Protein AF-A0A529NT61-F1 (afdb_monomer)

Secondary structure (DSSP, 8-state):
-HHHHHHHHHHHHHGGGTTTTTT-HHHHHHHHHHHHHTT-HHHHHHHHHHHHHT-SSHHHHHHHHHHHHHHHHHHHHHHHHH--

Nearest PDB structures (foldseek):
  2xcc-assembly1_B  TM=7.628E-01  e=3.391E-01  Pseudomonas aeruginosa
  2vgx-assembly1_B  TM=7.527E-01  e=2.378E+00  Yersinia enterocolitica
  4am9-assembly1_A  TM=7.478E-01  e=2.971E+00  Yersinia enterocolitica
  3ieg-assembly2_B  TM=6.646E-01  e=1.904E+00  Mus musculus
  6qdl-assembly1_A  TM=6.305E-01  e=3.712E+00  Caenorhabditis elegans

Mean predicted aligned error: 6.76 Å

Radius of gyration: 12.6 Å; Cα contacts (8 Å, |Δi|>4): 80; chains: 1; bounding box: 30×23×37 Å

Structure (mmCIF, N/CA/C/O backbone):
data_AF-A0A529NT61-F1
#
_entry.id   AF-A0A529NT61-F1
#
loop_
_atom_site.group_PDB
_atom_site.id
_atom_site.type_symbol
_atom_site.label_atom_id
_atom_site.label_alt_id
_atom_site.label_comp_id
_atom_site.label_asym_id
_atom_site.label_entity_id
_atom_site.label_seq_id
_atom_site.pdbx_PDB_ins_code
_atom_site.Cartn_x
_atom_site.Cartn_y
_atom_site.Cartn_z
_atom_site.occupancy
_atom_site.B_iso_or_equiv
_atom_site.auth_seq_id
_atom_site.auth_comp_id
_atom_site.auth_asym_id
_atom_site.auth_atom_id
_atom_site.pdbx_PDB_model_num
ATOM 1 N N . VAL A 1 1 ? -8.722 13.042 4.363 1.00 51.28 1 VAL A N 1
ATOM 2 C CA . VAL A 1 1 ? -9.812 12.075 4.642 1.00 51.28 1 VAL A CA 1
ATOM 3 C C . VAL A 1 1 ? -9.376 10.917 5.544 1.00 51.28 1 VAL A C 1
ATOM 5 O O . VAL A 1 1 ? -10.034 10.733 6.554 1.00 51.28 1 VAL A O 1
ATOM 8 N N . SER A 1 2 ? -8.231 10.249 5.320 1.00 46.47 2 SER A N 1
ATOM 9 C CA . SER A 1 2 ? -7.659 9.261 6.279 1.00 46.47 2 SER A CA 1
ATOM 10 C C . SER A 1 2 ? -7.479 9.806 7.713 1.00 46.47 2 SER A C 1
ATOM 12 O O . SER A 1 2 ? -7.821 9.129 8.674 1.00 46.47 2 SER A O 1
ATOM 14 N N . LYS A 1 3 ? -7.053 11.070 7.874 1.00 49.69 3 LYS A N 1
ATOM 15 C CA . LYS A 1 3 ? -6.926 11.728 9.194 1.00 49.69 3 LYS A CA 1
ATOM 16 C C . LYS A 1 3 ? -8.253 12.196 9.824 1.00 49.69 3 LYS A C 1
ATOM 18 O O . LYS A 1 3 ? -8.237 12.663 10.950 1.00 49.69 3 LYS A O 1
ATOM 23 N N . VAL A 1 4 ? -9.372 12.132 9.091 1.00 56.75 4 VAL A N 1
ATOM 24 C CA . VAL A 1 4 ? -10.651 12.772 9.481 1.00 56.75 4 VAL A CA 1
ATOM 25 C C . VAL A 1 4 ? -11.788 11.757 9.625 1.00 56.75 4 VAL A C 1
ATOM 27 O O . VAL A 1 4 ? -12.607 11.889 10.522 1.00 56.75 4 VAL A O 1
ATOM 30 N N . ARG A 1 5 ? -11.847 10.744 8.751 1.00 62.59 5 ARG A N 1
ATOM 31 C CA . ARG A 1 5 ? -12.904 9.714 8.721 1.00 62.59 5 ARG A CA 1
ATOM 32 C C . ARG A 1 5 ? -12.382 8.286 8.924 1.00 62.59 5 ARG A C 1
ATOM 34 O O . ARG A 1 5 ? -13.157 7.343 8.867 1.00 62.59 5 ARG A O 1
ATOM 41 N N . GLY A 1 6 ? -11.082 8.132 9.176 1.00 74.88 6 GLY A N 1
ATOM 42 C CA . GLY A 1 6 ? -10.452 6.842 9.436 1.00 74.88 6 GLY A CA 1
ATOM 43 C C . GLY A 1 6 ? -10.006 6.076 8.181 1.00 74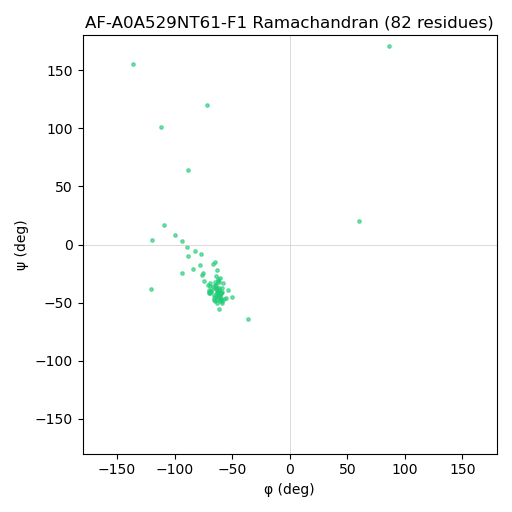.88 6 GLY A C 1
ATOM 44 O O . GLY A 1 6 ? -10.277 6.495 7.049 1.00 74.88 6 GLY A O 1
ATOM 45 N N . PRO A 1 7 ? -9.259 4.979 8.389 1.00 79.38 7 PRO A N 1
ATOM 46 C CA . PRO A 1 7 ? -8.672 4.175 7.322 1.00 79.38 7 PRO A CA 1
ATOM 47 C C . PRO A 1 7 ? -9.698 3.435 6.450 1.00 79.38 7 PRO A C 1
ATOM 49 O O . PRO A 1 7 ? -9.502 3.432 5.237 1.00 79.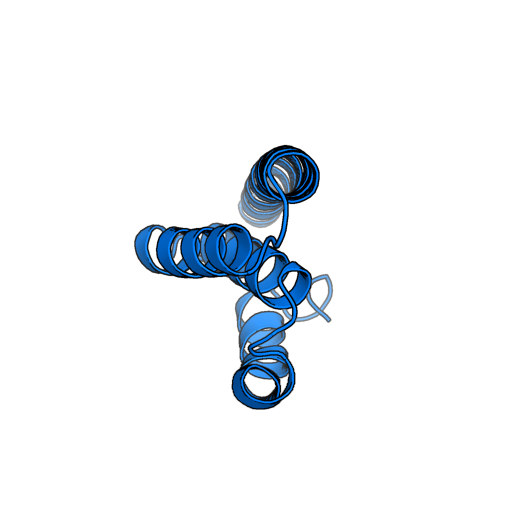38 7 PRO A O 1
ATOM 52 N N . GLU A 1 8 ? -10.819 2.920 6.984 1.00 80.88 8 GLU A N 1
ATOM 53 C CA . GLU A 1 8 ? -11.865 2.300 6.141 1.00 80.88 8 GLU A CA 1
ATOM 54 C C . GLU A 1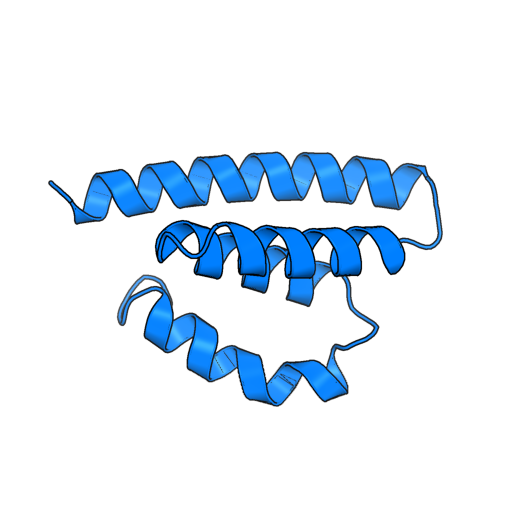 8 ? -12.448 3.290 5.132 1.00 80.88 8 GLU A C 1
ATOM 56 O O . GLU A 1 8 ? -12.564 2.985 3.949 1.00 80.88 8 GLU A O 1
ATOM 61 N N . ALA A 1 9 ? -12.776 4.507 5.576 1.00 83.00 9 ALA A N 1
ATOM 62 C CA . ALA A 1 9 ? -13.339 5.526 4.696 1.00 83.00 9 ALA A CA 1
ATOM 63 C C . ALA A 1 9 ? -12.341 5.956 3.611 1.00 83.00 9 ALA A C 1
ATOM 65 O O . ALA A 1 9 ? -12.734 6.256 2.488 1.00 83.00 9 ALA A O 1
ATOM 66 N N . ALA A 1 10 ? -11.046 5.995 3.937 1.00 83.38 10 ALA A N 1
ATOM 67 C CA . ALA A 1 10 ? -10.011 6.266 2.950 1.00 83.38 10 ALA A CA 1
ATOM 68 C C . ALA A 1 10 ? -9.872 5.118 1.942 1.00 83.38 10 ALA A C 1
ATOM 70 O O . ALA A 1 10 ? -9.729 5.396 0.756 1.00 83.38 10 ALA A O 1
ATOM 71 N N . LEU A 1 11 ? -9.955 3.864 2.398 1.00 85.88 11 LEU A N 1
ATOM 72 C CA . LEU A 1 11 ? -9.895 2.685 1.537 1.00 85.88 11 LEU A CA 1
ATOM 73 C C . LEU A 1 11 ? -11.076 2.660 0.555 1.00 85.88 11 LEU A C 1
ATOM 75 O O . LEU A 1 11 ? -10.858 2.613 -0.651 1.00 85.88 11 LEU A O 1
ATOM 79 N N . ALA A 1 12 ? -12.302 2.837 1.053 1.00 87.88 12 ALA A N 1
ATOM 80 C CA . ALA A 1 12 ? -13.514 2.871 0.231 1.00 87.88 12 ALA A CA 1
ATOM 81 C C . ALA A 1 12 ? -13.508 4.003 -0.815 1.00 87.88 12 ALA A C 1
ATOM 83 O O . ALA A 1 12 ? -14.107 3.886 -1.880 1.00 87.88 12 ALA A O 1
ATOM 84 N N . MET A 1 13 ? -12.822 5.117 -0.536 1.00 87.50 13 MET A N 1
ATOM 85 C CA . MET A 1 13 ? -12.672 6.207 -1.505 1.00 87.50 13 MET A CA 1
ATOM 86 C C . MET A 1 13 ? -11.690 5.889 -2.632 1.00 87.50 13 MET A C 1
ATOM 88 O O . MET A 1 13 ? -11.846 6.425 -3.728 1.00 87.50 13 MET A O 1
ATOM 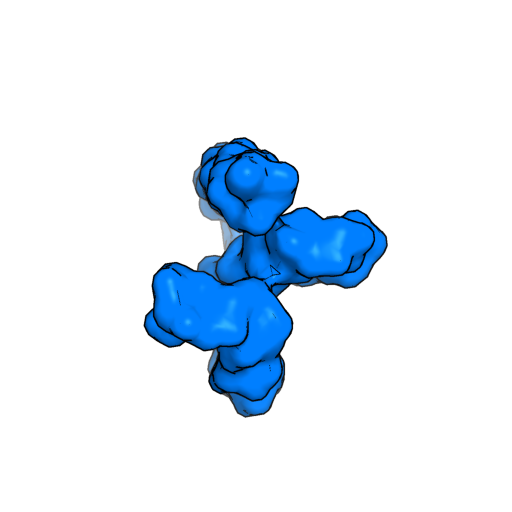92 N N . ILE A 1 14 ? -10.656 5.090 -2.359 1.00 85.00 14 ILE A N 1
ATOM 93 C CA . ILE A 1 14 ? -9.621 4.781 -3.350 1.00 85.00 14 ILE A CA 1
ATOM 94 C C . ILE A 1 14 ? -9.919 3.496 -4.127 1.00 85.00 14 ILE A C 1
ATOM 96 O O . ILE A 1 14 ? -9.457 3.382 -5.255 1.00 85.00 14 ILE A O 1
ATOM 100 N N . GLU A 1 15 ? -10.702 2.561 -3.580 1.00 87.62 15 GLU A N 1
ATOM 101 C CA . GLU A 1 15 ? -11.075 1.299 -4.245 1.00 87.62 15 GLU A CA 1
ATOM 102 C C . GLU A 1 15 ? -11.622 1.485 -5.675 1.00 87.62 15 GLU A C 1
ATOM 104 O O . GLU A 1 15 ? -11.117 0.819 -6.576 1.00 87.62 15 GLU A O 1
ATOM 109 N N . PRO A 1 16 ? -12.535 2.436 -5.965 1.00 91.88 16 PRO A N 1
ATOM 110 C CA . PRO A 1 16 ? -13.033 2.649 -7.329 1.00 91.88 16 PRO A CA 1
ATOM 111 C C . PRO A 1 16 ? -11.970 3.130 -8.329 1.00 91.88 16 PRO A C 1
ATOM 113 O O . PRO A 1 16 ? -12.206 3.142 -9.535 1.00 91.88 16 PRO A O 1
ATOM 116 N N . LEU A 1 17 ? -10.815 3.595 -7.843 1.00 89.50 17 LEU A N 1
ATOM 117 C CA . LEU A 1 17 ? -9.711 4.055 -8.683 1.00 89.50 17 LEU A CA 1
ATOM 118 C C . LEU A 1 17 ? -8.763 2.916 -9.073 1.00 89.50 17 LEU A C 1
ATOM 120 O O . LEU A 1 17 ? -7.906 3.139 -9.926 1.00 89.50 17 LEU A O 1
ATOM 124 N N . GLU A 1 18 ? -8.907 1.728 -8.479 1.00 88.50 18 GLU A N 1
ATOM 125 C CA . GLU A 1 18 ? -7.995 0.597 -8.674 1.00 88.50 18 GLU A CA 1
ATOM 126 C C . GLU A 1 18 ? -7.841 0.222 -10.144 1.00 88.50 18 GLU A C 1
ATOM 128 O O . GLU A 1 18 ? -6.716 0.120 -10.621 1.00 88.50 18 GLU A O 1
ATOM 133 N N . ASP A 1 19 ? -8.939 0.122 -10.891 1.00 85.50 19 ASP A N 1
ATOM 134 C CA . ASP A 1 19 ? -8.885 -0.254 -12.308 1.00 85.50 19 ASP A CA 1
ATOM 135 C C . ASP A 1 19 ? -8.098 0.767 -13.140 1.00 85.50 19 ASP A C 1
ATOM 137 O O . ASP A 1 19 ? -7.273 0.409 -13.985 1.00 85.50 19 ASP A O 1
ATOM 141 N N . ARG A 1 20 ? -8.294 2.061 -12.852 1.00 86.00 20 ARG A N 1
ATOM 142 C CA . ARG A 1 20 ? -7.636 3.174 -13.557 1.00 86.00 20 ARG A CA 1
ATOM 143 C C . ARG A 1 20 ? -6.178 3.358 -13.143 1.00 86.00 20 ARG A C 1
ATOM 145 O O . ARG A 1 20 ? -5.397 3.911 -13.912 1.00 86.00 20 ARG A O 1
ATOM 152 N N . LEU A 1 21 ? -5.828 2.939 -11.930 1.00 87.25 21 LEU A N 1
ATOM 153 C CA . LEU A 1 21 ? -4.494 3.058 -11.339 1.00 87.25 21 LEU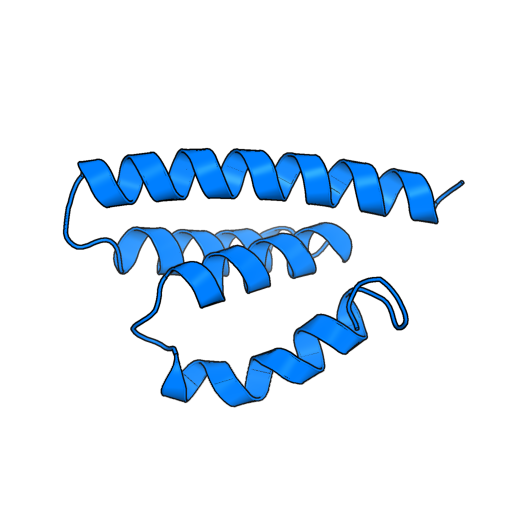 A CA 1
ATOM 154 C C . LEU A 1 21 ? -3.791 1.701 -11.227 1.00 87.25 21 LEU A C 1
ATOM 156 O O . LEU A 1 21 ? -2.783 1.583 -10.533 1.00 87.25 21 LEU A O 1
ATOM 160 N N . SER A 1 22 ? -4.279 0.692 -11.946 1.00 81.81 22 SER A N 1
ATOM 161 C CA . SER A 1 22 ? -3.767 -0.679 -11.905 1.00 81.81 22 SER A CA 1
ATOM 162 C C . SER A 1 22 ? -2.316 -0.795 -12.381 1.00 81.81 22 SER A C 1
ATOM 164 O O . SER A 1 22 ? -1.623 -1.721 -11.981 1.00 81.81 22 SER A O 1
ATOM 166 N N . GLY A 1 23 ? -1.827 0.170 -13.170 1.00 83.00 23 GLY A N 1
ATOM 167 C CA . GLY A 1 23 ? -0.418 0.298 -13.562 1.00 83.00 23 GLY A CA 1
ATOM 168 C C . GLY A 1 23 ? 0.428 1.209 -12.661 1.00 83.00 23 GLY A C 1
ATOM 169 O O . GLY A 1 23 ? 1.591 1.454 -12.966 1.00 83.00 23 GLY A O 1
ATOM 170 N N . TYR A 1 24 ? -0.135 1.763 -11.583 1.00 83.31 24 TYR A N 1
ATOM 171 C CA . TYR A 1 24 ? 0.518 2.774 -10.750 1.00 83.31 24 TYR A CA 1
ATOM 172 C C . TYR A 1 24 ? 0.861 2.222 -9.363 1.00 83.31 24 TYR A C 1
ATOM 174 O O . TYR A 1 24 ? 0.026 2.162 -8.465 1.00 83.31 24 TYR A O 1
ATOM 182 N N . PHE A 1 25 ? 2.123 1.852 -9.151 1.00 80.31 25 PHE A N 1
ATOM 183 C CA . PHE A 1 25 ? 2.564 1.171 -7.926 1.00 80.31 25 PHE A CA 1
ATOM 184 C C . PHE A 1 25 ? 2.281 1.949 -6.622 1.00 80.31 25 PHE A C 1
ATOM 186 O O . PHE A 1 25 ? 1.982 1.342 -5.591 1.00 80.31 25 PHE A O 1
ATOM 193 N N . HIS A 1 26 ? 2.327 3.289 -6.643 1.00 80.19 26 HIS A N 1
ATOM 194 C CA . HIS A 1 26 ? 2.054 4.118 -5.461 1.00 80.19 26 HIS A CA 1
ATOM 195 C C . HIS A 1 26 ? 0.621 3.946 -4.936 1.00 80.19 26 HIS A C 1
ATOM 197 O O . HIS A 1 26 ? 0.396 4.068 -3.730 1.00 80.19 26 HIS A O 1
ATOM 203 N N . PHE A 1 27 ? -0.338 3.629 -5.814 1.00 86.50 27 PHE A N 1
ATOM 204 C CA . PHE A 1 27 ? -1.708 3.311 -5.415 1.00 86.50 27 PHE A CA 1
ATOM 205 C C . PHE A 1 27 ? -1.738 2.088 -4.494 1.00 86.50 27 PHE A C 1
ATOM 207 O O . PHE A 1 27 ? -2.311 2.128 -3.404 1.00 86.50 27 PHE A O 1
ATOM 214 N N . PHE A 1 28 ? -1.052 1.024 -4.902 1.00 88.50 28 PHE A N 1
ATOM 215 C CA . PHE A 1 28 ? -0.999 -0.223 -4.154 1.00 88.50 28 PHE A CA 1
ATOM 216 C C . PHE A 1 28 ? -0.214 -0.095 -2.841 1.00 88.50 28 PHE A C 1
ATOM 218 O O . PHE A 1 28 ? -0.614 -0.682 -1.837 1.00 88.50 28 PHE A O 1
ATOM 225 N N . GLY A 1 29 ? 0.826 0.746 -2.798 1.00 85.31 29 GLY A N 1
ATOM 226 C CA . GLY A 1 29 ? 1.519 1.088 -1.550 1.00 85.31 29 GLY A CA 1
ATOM 227 C C . GLY A 1 29 ? 0.613 1.795 -0.530 1.00 85.31 29 GLY A C 1
ATOM 228 O O . GLY A 1 29 ? 0.603 1.442 0.650 1.00 85.31 29 GLY A O 1
ATOM 229 N N . LEU A 1 30 ? -0.207 2.752 -0.983 1.00 85.62 30 LEU A N 1
ATOM 230 C CA . LEU A 1 30 ? -1.198 3.419 -0.132 1.00 85.62 30 LEU A CA 1
ATOM 231 C C . LEU A 1 30 ? -2.287 2.446 0.344 1.00 85.62 30 LEU A C 1
ATOM 233 O O . LEU A 1 30 ? -2.621 2.440 1.530 1.00 85.62 30 LEU A O 1
ATOM 237 N N . LYS A 1 31 ? -2.825 1.619 -0.564 1.00 89.25 31 LYS A N 1
ATOM 238 C CA . LYS A 1 31 ? -3.839 0.601 -0.252 1.00 89.25 31 LYS A CA 1
ATOM 239 C C . LYS A 1 31 ? -3.329 -0.367 0.819 1.00 89.25 31 LYS A C 1
ATOM 241 O O . LYS A 1 31 ? -4.016 -0.579 1.814 1.00 89.25 31 LYS A O 1
ATOM 246 N N . GLY A 1 32 ? -2.101 -0.870 0.670 1.00 88.62 32 GLY A N 1
ATOM 247 C CA . GLY A 1 32 ? -1.464 -1.745 1.656 1.00 88.62 32 GLY A CA 1
ATOM 248 C C . GLY A 1 32 ? -1.295 -1.084 3.027 1.00 88.62 32 GLY A C 1
ATOM 249 O O . GLY A 1 32 ? -1.646 -1.675 4.045 1.00 88.62 32 GLY A O 1
ATOM 250 N N . GLY A 1 33 ? -0.855 0.178 3.069 1.00 86.31 33 GLY A N 1
ATOM 251 C CA . GLY A 1 33 ? -0.730 0.925 4.325 1.00 86.31 33 GLY A CA 1
ATOM 252 C C . GLY A 1 33 ? -2.069 1.150 5.043 1.00 86.31 33 GLY A C 1
ATOM 253 O O . GLY A 1 33 ? -2.134 1.056 6.267 1.00 86.31 33 GLY A O 1
ATOM 254 N N . LEU A 1 34 ? -3.152 1.405 4.302 1.00 86.75 34 LEU A N 1
ATOM 255 C CA . LEU A 1 34 ? -4.499 1.534 4.875 1.00 86.75 34 LEU A CA 1
ATOM 256 C C . LEU A 1 34 ? -5.030 0.198 5.404 1.00 86.75 34 LEU A C 1
ATOM 258 O O . LEU A 1 34 ? -5.623 0.169 6.477 1.00 86.75 34 LEU A O 1
ATOM 262 N N . LEU A 1 35 ? -4.786 -0.900 4.688 1.00 88.38 35 LEU A N 1
ATOM 263 C CA . LEU A 1 35 ? -5.171 -2.247 5.116 1.00 88.38 35 LEU A CA 1
ATOM 264 C C . LEU A 1 35 ? -4.443 -2.664 6.403 1.00 88.38 35 LEU A C 1
ATOM 266 O O . LEU A 1 35 ? -5.065 -3.214 7.304 1.00 88.38 35 LEU A O 1
ATOM 270 N N . MET A 1 36 ? -3.168 -2.301 6.560 1.00 84.81 36 MET A N 1
ATOM 271 C CA . MET A 1 36 ? -2.427 -2.509 7.814 1.00 84.81 36 MET A CA 1
ATOM 272 C C . MET A 1 36 ? -3.025 -1.761 9.000 1.00 84.81 36 MET A C 1
ATOM 274 O O . MET A 1 36 ? -3.095 -2.298 10.100 1.00 84.81 36 MET A O 1
ATOM 278 N N . GLN A 1 37 ? -3.501 -0.533 8.784 1.00 83.38 37 GLN A N 1
ATOM 279 C CA . GLN A 1 37 ? -4.185 0.238 9.829 1.00 83.38 37 GLN A CA 1
ATOM 280 C C . GLN A 1 37 ? -5.529 -0.368 10.249 1.00 83.38 37 GLN A C 1
ATOM 282 O O . GLN A 1 37 ? -6.063 0.011 11.289 1.00 83.38 37 GLN A O 1
ATOM 287 N N . LEU A 1 38 ? -6.075 -1.267 9.431 1.00 85.00 38 LEU A N 1
ATOM 288 C CA . LEU A 1 38 ? -7.319 -1.996 9.663 1.00 85.00 38 LEU A CA 1
ATOM 289 C C . LEU A 1 38 ? -7.085 -3.416 10.183 1.00 85.00 38 LEU A C 1
ATOM 291 O O . LEU A 1 38 ? -8.032 -4.192 10.227 1.00 85.00 38 LEU A O 1
ATOM 295 N N . ASP A 1 39 ? -5.840 -3.769 10.522 1.00 83.56 39 ASP A N 1
ATOM 296 C CA . ASP A 1 39 ? -5.433 -5.131 10.895 1.00 83.56 39 ASP A CA 1
ATOM 297 C C . ASP A 1 39 ? -5.675 -6.172 9.776 1.00 83.56 39 ASP A C 1
ATOM 299 O O . ASP A 1 39 ? -5.697 -7.381 9.992 1.00 83.56 39 ASP A O 1
ATOM 303 N N . ARG A 1 40 ? -5.812 -5.711 8.522 1.00 88.00 40 ARG A N 1
ATOM 304 C CA . ARG A 1 40 ? -6.022 -6.543 7.323 1.00 88.00 40 ARG A CA 1
ATOM 305 C C . ARG A 1 40 ? -4.682 -6.959 6.715 1.00 88.00 40 ARG A C 1
ATOM 307 O O . ARG A 1 40 ? -4.332 -6.594 5.590 1.00 88.00 40 ARG A O 1
ATOM 314 N N . GLY A 1 41 ? -3.946 -7.734 7.513 1.00 82.69 41 GLY A N 1
ATOM 315 C CA . GLY A 1 41 ? -2.640 -8.349 7.245 1.00 82.69 41 GLY A CA 1
ATOM 316 C C . GLY A 1 41 ? -2.417 -8.836 5.817 1.00 82.69 41 GLY A C 1
ATOM 317 O O . GLY A 1 41 ? -1.547 -8.360 5.082 1.00 82.69 41 GLY A O 1
ATOM 318 N N . ASP A 1 42 ? -3.229 -9.818 5.451 1.00 86.88 42 ASP A N 1
ATOM 319 C CA . ASP A 1 42 ? -3.059 -10.599 4.231 1.00 86.88 42 ASP A CA 1
ATOM 320 C C . ASP A 1 42 ? -3.357 -9.777 2.976 1.00 86.88 42 ASP A C 1
ATOM 322 O O . ASP A 1 42 ? -2.629 -9.838 1.986 1.00 86.88 42 ASP A O 1
ATOM 326 N N . GLU A 1 43 ? -4.378 -8.926 3.035 1.00 88.06 43 GLU A N 1
ATOM 327 C CA . GLU A 1 43 ? -4.743 -8.056 1.919 1.00 88.06 43 GLU A CA 1
ATOM 328 C C . GLU A 1 43 ? -3.700 -6.963 1.688 1.00 88.06 43 GLU A C 1
ATOM 330 O O . GLU A 1 43 ? -3.413 -6.604 0.543 1.00 88.06 43 GLU A O 1
ATOM 335 N N . ALA A 1 44 ? -3.095 -6.450 2.765 1.00 88.31 44 ALA A N 1
ATOM 336 C CA . ALA A 1 44 ? -2.003 -5.500 2.645 1.00 88.31 44 ALA A CA 1
ATOM 337 C C . ALA A 1 44 ? -0.810 -6.117 1.912 1.00 88.31 44 ALA A C 1
ATOM 339 O O . ALA A 1 44 ? -0.242 -5.480 1.025 1.00 88.31 44 ALA A O 1
ATOM 340 N N . ARG A 1 45 ? -0.468 -7.373 2.230 1.00 86.69 45 ARG A N 1
ATOM 341 C CA . ARG A 1 45 ? 0.597 -8.111 1.541 1.00 86.69 45 ARG A CA 1
ATOM 342 C C . ARG A 1 45 ? 0.305 -8.251 0.047 1.00 86.69 45 ARG A C 1
ATOM 344 O O . ARG A 1 45 ? 1.162 -7.891 -0.751 1.00 86.69 45 ARG A O 1
ATOM 351 N N . VAL A 1 46 ? -0.916 -8.633 -0.333 1.00 91.50 46 VAL A N 1
ATOM 352 C CA . VAL A 1 46 ? -1.319 -8.714 -1.752 1.00 91.50 46 VAL A CA 1
ATOM 353 C C . VAL A 1 46 ? -1.181 -7.364 -2.464 1.00 91.50 46 VAL A C 1
ATOM 355 O O . VAL A 1 46 ? -0.714 -7.305 -3.603 1.00 91.50 46 VAL A O 1
ATOM 358 N N . ALA A 1 47 ? -1.561 -6.263 -1.809 1.00 90.25 47 ALA A N 1
ATOM 359 C CA . ALA A 1 47 ? -1.385 -4.930 -2.377 1.00 90.25 47 ALA A CA 1
ATOM 360 C C . ALA A 1 47 ? 0.105 -4.602 -2.574 1.00 90.25 47 ALA A C 1
ATOM 362 O O . ALA A 1 47 ? 0.507 -4.180 -3.655 1.00 90.25 47 ALA A O 1
ATOM 363 N N . PHE A 1 48 ? 0.955 -4.852 -1.580 1.00 86.62 48 PHE A N 1
ATOM 364 C CA . PHE A 1 48 ? 2.391 -4.600 -1.704 1.00 86.62 48 PHE A CA 1
ATOM 365 C C . PHE A 1 48 ? 3.071 -5.476 -2.758 1.00 86.62 48 PHE A C 1
ATOM 367 O O . PHE A 1 48 ? 3.911 -4.972 -3.504 1.00 86.62 48 PHE A O 1
ATOM 374 N N . ASP A 1 49 ? 2.667 -6.737 -2.892 1.00 88.62 49 ASP A N 1
ATOM 375 C CA . ASP A 1 49 ? 3.178 -7.628 -3.933 1.00 88.62 49 ASP A CA 1
ATOM 376 C C . ASP A 1 49 ? 2.838 -7.091 -5.331 1.00 88.62 49 ASP A C 1
ATOM 378 O O . ASP A 1 49 ? 3.701 -7.064 -6.211 1.00 88.62 49 ASP A O 1
ATOM 382 N N . ARG A 1 50 ? 1.625 -6.551 -5.526 1.00 88.75 50 ARG A N 1
ATOM 383 C CA . ARG A 1 50 ? 1.262 -5.842 -6.767 1.00 88.75 50 ARG A CA 1
ATOM 384 C C . ARG A 1 50 ? 2.097 -4.581 -6.985 1.00 88.75 50 ARG A C 1
ATOM 386 O O . ARG A 1 50 ? 2.526 -4.335 -8.108 1.00 88.75 50 ARG A O 1
ATOM 393 N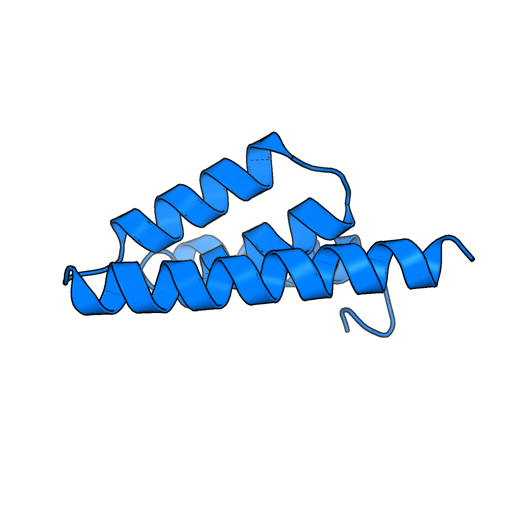 N . ALA A 1 51 ? 2.364 -3.797 -5.939 1.00 87.31 51 ALA A N 1
ATOM 394 C CA . ALA A 1 51 ? 3.215 -2.609 -6.046 1.00 87.31 51 ALA A CA 1
ATOM 395 C C . ALA A 1 51 ? 4.633 -2.966 -6.523 1.00 87.31 51 ALA A C 1
ATOM 397 O O . ALA A 1 51 ? 5.192 -2.275 -7.370 1.00 87.31 51 ALA A O 1
ATOM 398 N N . ILE A 1 52 ? 5.197 -4.059 -6.002 1.00 85.38 52 ILE A N 1
ATOM 399 C CA . ILE A 1 52 ? 6.524 -4.554 -6.384 1.00 85.38 52 ILE A CA 1
ATOM 400 C C . ILE A 1 52 ? 6.506 -5.119 -7.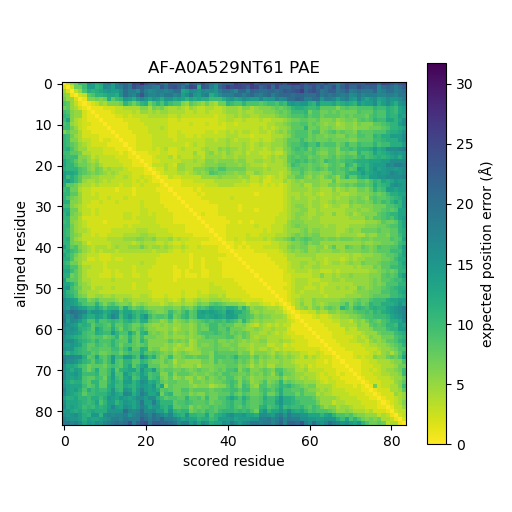808 1.00 85.38 52 ILE A C 1
ATOM 402 O O . ILE A 1 52 ? 7.426 -4.847 -8.572 1.00 85.38 52 ILE A O 1
ATOM 406 N N . ALA A 1 53 ? 5.462 -5.860 -8.188 1.00 86.56 53 ALA A N 1
ATOM 407 C CA . ALA A 1 53 ? 5.337 -6.436 -9.529 1.00 86.56 53 ALA A CA 1
ATOM 408 C C . ALA A 1 53 ? 5.223 -5.377 -10.640 1.00 86.56 53 ALA A C 1
ATOM 410 O O . ALA A 1 53 ? 5.621 -5.630 -11.772 1.00 86.56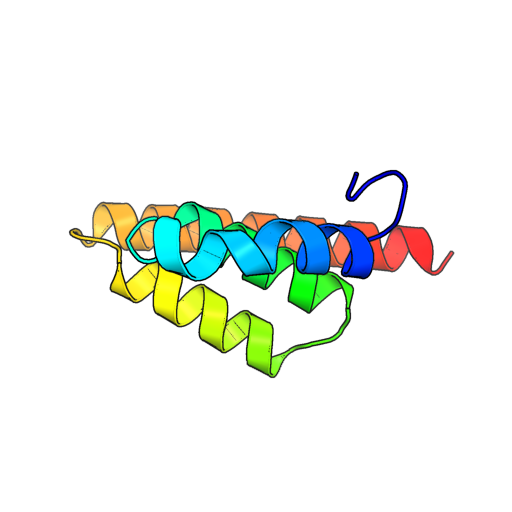 53 ALA A O 1
ATOM 411 N N . LEU A 1 54 ? 4.698 -4.191 -10.319 1.00 84.44 54 LEU A N 1
ATOM 412 C CA . LEU A 1 54 ? 4.602 -3.054 -11.241 1.00 84.44 54 LEU A CA 1
ATOM 413 C C . LEU A 1 54 ? 5.894 -2.232 -11.339 1.00 84.44 54 LEU A C 1
ATOM 415 O O . LEU A 1 54 ? 5.968 -1.301 -12.141 1.00 84.44 54 LEU A O 1
ATOM 419 N N . ALA A 1 55 ? 6.903 -2.535 -10.522 1.00 82.06 55 ALA A N 1
ATOM 420 C CA . ALA A 1 55 ? 8.200 -1.888 -10.616 1.00 82.06 55 ALA A CA 1
ATOM 421 C C . ALA A 1 55 ? 8.930 -2.389 -11.870 1.00 82.06 55 ALA A C 1
ATOM 423 O O . ALA A 1 55 ? 9.211 -3.579 -12.000 1.00 82.06 55 ALA A O 1
ATOM 424 N N . ASN A 1 56 ? 9.265 -1.483 -12.789 1.00 77.62 56 ASN A N 1
ATOM 425 C CA . ASN A 1 56 ? 9.916 -1.851 -14.049 1.00 77.62 56 ASN A CA 1
ATOM 426 C C . ASN A 1 56 ? 11.414 -2.143 -13.871 1.00 77.62 56 ASN A C 1
ATOM 428 O O . ASN A 1 56 ? 12.036 -2.767 -14.730 1.00 77.62 56 ASN A O 1
ATOM 432 N N . THR A 1 57 ? 12.008 -1.703 -12.759 1.00 77.69 57 THR A N 1
ATOM 433 C CA . THR A 1 57 ? 13.435 -1.870 -12.471 1.00 77.69 57 THR A CA 1
ATOM 434 C C . THR A 1 57 ? 13.697 -2.299 -11.027 1.00 77.69 57 THR A C 1
ATOM 436 O O . THR A 1 57 ? 12.934 -2.006 -10.107 1.00 77.69 57 THR A O 1
ATOM 439 N N . ALA A 1 58 ? 14.839 -2.956 -10.795 1.00 75.81 58 ALA A N 1
ATOM 440 C CA . ALA A 1 58 ? 15.261 -3.364 -9.452 1.00 75.81 58 ALA A CA 1
ATOM 441 C C . ALA A 1 58 ? 15.481 -2.168 -8.502 1.00 75.81 58 ALA A C 1
ATOM 443 O O . ALA A 1 58 ? 15.232 -2.277 -7.302 1.00 75.81 58 ALA A O 1
ATOM 444 N N . ALA A 1 59 ? 15.912 -1.019 -9.034 1.00 77.81 59 ALA A N 1
ATOM 445 C CA . ALA A 1 59 ? 16.071 0.214 -8.265 1.00 77.81 59 ALA A CA 1
ATOM 446 C C . ALA A 1 59 ? 14.714 0.793 -7.834 1.00 77.81 59 ALA A C 1
ATOM 448 O O . ALA A 1 59 ? 14.555 1.191 -6.680 1.00 77.81 59 ALA A O 1
ATOM 449 N N . GLU A 1 60 ? 13.716 0.777 -8.723 1.00 71.31 60 GLU A N 1
ATOM 450 C CA . GLU A 1 60 ? 12.340 1.146 -8.377 1.00 71.31 60 GLU A CA 1
ATOM 451 C C . GLU A 1 60 ? 11.756 0.178 -7.352 1.00 71.31 60 GLU A C 1
ATOM 453 O O . GLU A 1 60 ? 11.199 0.630 -6.358 1.00 71.31 60 GLU A O 1
ATOM 458 N N . ALA A 1 61 ? 11.950 -1.133 -7.517 1.00 76.75 61 ALA A N 1
ATOM 459 C CA . ALA A 1 61 ? 11.486 -2.130 -6.556 1.00 76.75 61 ALA A CA 1
ATOM 460 C C . ALA A 1 61 ? 12.110 -1.922 -5.164 1.00 76.75 61 ALA A C 1
ATOM 462 O O . ALA A 1 61 ? 11.410 -1.999 -4.153 1.00 76.75 61 ALA A O 1
ATOM 463 N N . ALA A 1 62 ? 13.408 -1.605 -5.094 1.00 79.19 62 ALA A N 1
ATOM 464 C CA . ALA A 1 62 ? 14.090 -1.300 -3.838 1.00 79.19 62 ALA A CA 1
ATOM 465 C C . ALA A 1 62 ? 13.562 -0.006 -3.196 1.00 79.19 62 ALA A C 1
ATOM 467 O O . ALA A 1 62 ? 13.287 0.024 -1.996 1.00 79.19 62 ALA A O 1
ATOM 468 N N . HIS A 1 63 ? 13.355 1.044 -3.996 1.00 76.25 63 HIS A N 1
ATOM 469 C CA . HIS A 1 63 ? 12.770 2.304 -3.538 1.00 76.25 63 HIS A CA 1
ATOM 470 C C . HIS A 1 63 ? 11.328 2.119 -3.036 1.00 76.25 63 HIS A C 1
ATOM 472 O O . HIS A 1 63 ? 10.965 2.633 -1.977 1.00 76.25 63 HIS A O 1
ATOM 478 N N . ILE A 1 64 ? 10.528 1.321 -3.745 1.00 76.38 64 ILE A N 1
ATOM 479 C CA . ILE A 1 64 ? 9.171 0.927 -3.359 1.00 76.38 64 ILE A CA 1
ATOM 480 C C . ILE A 1 64 ? 9.204 0.176 -2.038 1.00 76.38 64 ILE A C 1
ATOM 482 O O . ILE A 1 64 ? 8.445 0.522 -1.141 1.00 76.38 64 ILE A O 1
ATOM 486 N N . ARG A 1 65 ? 10.119 -0.783 -1.869 1.00 80.19 65 ARG A N 1
ATOM 487 C CA . ARG A 1 65 ? 10.246 -1.542 -0.623 1.00 80.19 65 ARG A CA 1
ATOM 488 C C . ARG A 1 65 ? 10.576 -0.640 0.566 1.00 80.19 65 ARG A C 1
ATOM 490 O O . ARG A 1 65 ? 9.877 -0.694 1.568 1.00 80.19 65 ARG A O 1
ATOM 497 N N . MET A 1 66 ? 11.542 0.271 0.418 1.00 82.25 66 MET A N 1
ATOM 498 C CA . MET A 1 66 ? 11.868 1.249 1.467 1.00 82.25 66 MET A CA 1
ATOM 499 C C . MET A 1 66 ? 10.691 2.180 1.791 1.00 82.25 66 MET A C 1
ATOM 501 O O . MET A 1 66 ? 10.488 2.556 2.948 1.00 82.25 66 MET A O 1
ATOM 505 N N . HIS A 1 67 ? 9.916 2.580 0.780 1.00 77.00 67 HIS A N 1
ATOM 506 C CA . HIS A 1 67 ? 8.737 3.418 0.977 1.00 77.00 67 HIS A CA 1
ATOM 507 C C . HIS A 1 67 ? 7.599 2.654 1.667 1.00 77.00 67 HIS A C 1
ATOM 509 O O . HIS A 1 67 ? 6.971 3.189 2.579 1.00 77.00 67 HIS A O 1
ATOM 515 N N . ILE A 1 68 ? 7.379 1.397 1.279 1.00 76.25 68 ILE A N 1
ATOM 516 C CA . ILE A 1 68 ? 6.437 0.476 1.917 1.00 76.25 68 ILE A CA 1
ATOM 517 C C . ILE A 1 68 ? 6.817 0.283 3.382 1.00 76.25 68 ILE A C 1
ATOM 519 O O . ILE A 1 68 ? 5.974 0.499 4.241 1.00 76.25 68 ILE A O 1
ATOM 523 N N . ASP A 1 69 ? 8.078 -0.023 3.688 1.00 78.75 69 ASP A N 1
ATOM 524 C CA . ASP A 1 69 ? 8.543 -0.238 5.063 1.00 78.75 69 ASP A CA 1
ATOM 525 C C . ASP A 1 69 ? 8.308 0.998 5.949 1.00 78.75 69 ASP A C 1
ATOM 527 O O . ASP A 1 69 ? 7.901 0.888 7.109 1.00 78.75 69 ASP A O 1
ATOM 531 N N . ARG A 1 70 ? 8.489 2.203 5.392 1.00 79.19 70 ARG A N 1
ATOM 532 C CA . ARG A 1 70 ? 8.149 3.456 6.080 1.00 79.19 70 ARG A CA 1
ATOM 533 C C . ARG A 1 70 ? 6.644 3.592 6.306 1.00 79.19 70 ARG A C 1
ATOM 535 O O . ARG A 1 70 ? 6.232 3.903 7.419 1.00 79.19 70 ARG A O 1
ATOM 542 N N . LEU A 1 71 ? 5.829 3.350 5.280 1.00 71.94 71 LEU A N 1
ATOM 543 C CA . LEU A 1 71 ? 4.368 3.427 5.376 1.00 71.94 71 LEU A CA 1
ATOM 544 C C . LEU A 1 71 ? 3.790 2.381 6.337 1.00 71.94 71 LEU A C 1
ATOM 546 O O . LEU A 1 71 ? 2.830 2.681 7.039 1.00 71.94 71 LEU A O 1
ATOM 550 N N . MET A 1 72 ? 4.388 1.191 6.410 1.00 71.56 72 MET A N 1
ATOM 551 C CA . MET A 1 72 ? 4.071 0.156 7.397 1.00 71.56 72 MET A CA 1
ATOM 552 C C . MET A 1 72 ? 4.286 0.682 8.815 1.00 71.56 72 MET A C 1
ATOM 554 O O . MET A 1 72 ? 3.401 0.580 9.664 1.00 71.56 72 MET A O 1
ATOM 558 N N . LYS A 1 73 ? 5.444 1.308 9.055 1.00 73.25 73 LYS A N 1
ATOM 559 C CA . LYS A 1 73 ? 5.794 1.882 10.354 1.00 73.25 73 LYS A CA 1
ATOM 560 C C . LYS A 1 73 ? 4.868 3.041 10.737 1.00 73.25 73 LYS A C 1
ATOM 562 O O . LYS A 1 73 ? 4.295 3.029 11.820 1.00 73.25 73 LYS A O 1
ATOM 567 N N . GLU A 1 74 ? 4.640 3.989 9.828 1.00 69.69 74 GLU A N 1
ATOM 568 C CA . GLU A 1 74 ? 3.710 5.112 10.035 1.00 69.69 74 GLU A CA 1
ATOM 569 C C . GLU A 1 74 ? 2.249 4.648 10.183 1.00 69.69 74 GLU A C 1
ATOM 571 O O . GLU A 1 74 ? 1.443 5.278 10.875 1.00 69.69 74 GLU A O 1
ATOM 576 N N . GLY A 1 75 ? 1.889 3.558 9.501 1.00 66.56 75 GLY A N 1
ATOM 577 C CA . GLY A 1 75 ? 0.607 2.877 9.601 1.00 66.56 75 GLY A CA 1
ATOM 578 C C . GLY A 1 75 ? 0.375 2.348 11.011 1.00 66.56 75 GLY A C 1
ATOM 579 O O . GLY A 1 75 ? -0.600 2.738 11.658 1.00 66.56 75 GLY A O 1
ATOM 580 N N . ALA A 1 76 ? 1.318 1.541 11.497 1.00 65.69 76 ALA A N 1
ATOM 581 C CA . ALA A 1 76 ? 1.318 0.968 12.838 1.00 65.69 76 ALA A CA 1
ATOM 582 C C . ALA A 1 76 ? 1.337 2.043 13.939 1.00 65.69 76 ALA A C 1
ATOM 584 O O . ALA A 1 76 ? 0.556 1.969 14.887 1.00 65.69 76 ALA A O 1
ATOM 585 N N . GLU A 1 77 ? 2.161 3.085 13.794 1.00 67.50 77 GLU A N 1
ATOM 586 C CA . GLU A 1 77 ? 2.228 4.205 14.743 1.00 67.50 77 GLU A CA 1
ATOM 587 C C . GLU A 1 77 ? 0.891 4.956 14.835 1.00 67.50 77 GLU A C 1
ATOM 589 O O . GLU A 1 77 ? 0.414 5.256 15.930 1.00 67.50 77 GLU A O 1
ATOM 594 N N . ARG A 1 78 ? 0.226 5.202 13.698 1.00 66.19 78 ARG A N 1
ATOM 595 C CA . ARG A 1 78 ? -1.096 5.849 13.684 1.00 66.19 78 ARG A CA 1
ATOM 596 C C . ARG A 1 78 ? -2.216 4.959 14.220 1.00 66.19 78 ARG A C 1
ATOM 598 O O . ARG A 1 78 ? -3.125 5.487 14.859 1.00 66.19 78 ARG A O 1
ATOM 605 N N . ALA A 1 79 ? -2.164 3.648 13.988 1.00 63.47 79 ALA A N 1
ATOM 606 C CA . ALA A 1 79 ? -3.101 2.702 14.595 1.00 63.47 79 ALA A CA 1
ATOM 607 C C . ALA A 1 79 ? -2.947 2.687 16.127 1.00 63.47 79 ALA A C 1
ATOM 609 O O . ALA A 1 79 ? -3.934 2.842 16.846 1.00 63.47 79 ALA A O 1
ATOM 610 N N . ALA A 1 80 ? -1.705 2.638 16.624 1.00 59.88 80 ALA A N 1
ATOM 611 C CA . ALA A 1 80 ? -1.396 2.715 18.052 1.00 59.88 80 ALA A CA 1
ATOM 612 C C . ALA A 1 80 ? -1.857 4.037 18.693 1.00 59.88 80 ALA A C 1
ATOM 614 O O . ALA A 1 80 ? -2.263 4.058 19.852 1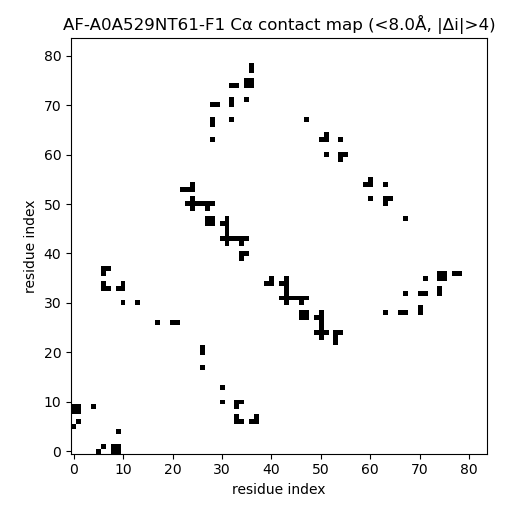.00 59.88 80 ALA A O 1
ATOM 615 N N . GLN A 1 81 ? -1.837 5.140 17.939 1.00 61.88 81 GLN A N 1
ATOM 616 C CA . GLN A 1 81 ? -2.302 6.446 18.410 1.00 61.88 81 GLN A CA 1
ATOM 617 C C . GLN A 1 81 ? -3.833 6.569 18.478 1.00 61.88 81 GLN A C 1
ATOM 619 O O . GLN A 1 81 ? -4.329 7.384 19.245 1.00 61.88 81 GLN A O 1
ATOM 624 N N . LYS A 1 82 ? -4.576 5.772 17.697 1.00 55.53 82 LYS A N 1
ATOM 625 C CA . LYS A 1 82 ? -6.051 5.718 17.722 1.00 55.53 82 LYS A CA 1
ATOM 626 C C . LYS A 1 82 ? -6.588 4.792 18.828 1.00 55.53 82 LYS A C 1
ATOM 628 O O . LYS A 1 82 ? -7.746 4.916 19.203 1.00 55.53 82 LYS A O 1
ATOM 633 N N . ALA A 1 83 ? -5.767 3.856 19.310 1.00 54.06 83 ALA A N 1
ATOM 634 C CA . ALA A 1 83 ? -6.110 2.901 20.368 1.00 54.06 83 ALA A CA 1
ATOM 635 C C . ALA A 1 83 ? -5.808 3.406 21.799 1.00 54.06 83 ALA A C 1
ATOM 637 O O . ALA A 1 83 ? -6.069 2.685 22.760 1.00 54.06 83 ALA A O 1
ATOM 638 N N . ARG A 1 84 ? -5.239 4.611 21.936 1.00 52.81 84 ARG A N 1
ATOM 639 C CA . ARG A 1 84 ? -5.032 5.331 23.204 1.00 52.81 84 ARG A CA 1
ATOM 640 C C . ARG A 1 84 ? -6.140 6.348 23.430 1.00 52.81 84 ARG A C 1
ATOM 642 O O . ARG A 1 84 ? -6.479 6.551 24.613 1.00 52.81 84 ARG A O 1
#

pLDDT: mean 78.76, std 10.89, range [46.47, 91.88]

Foldseek 3Di:
DCVPPNLVVVLVVLVVCCVVCLLPLVSLLSNLLSCLLVVVVPSSVVSLVSSLVSQPDPVSSVVSVVSSVVSNVVSVVVSVVVVD

Solvent-accessible surface area (backbone atoms only — not comparable to full-atom values): 4483 Å² total; per-residue (Å²): 95,50,94,76,65,35,45,66,55,39,47,66,68,47,56,83,45,44,80,84,40,69,82,39,33,69,57,25,41,52,51,16,27,36,27,50,48,67,73,35,60,70,62,15,49,57,26,40,52,51,22,45,69,55,36,93,42,74,68,50,32,50,52,49,49,57,51,43,56,50,38,46,50,55,21,52,54,51,40,57,63,72,77,107

Sequence (84 aa):
VSKVRGPEAALAMIEPLEDRLSGYFHFFGLKGGLLMQLDRGDEARVAFDRAIALANTAAEAAHIRMHIDRLMKEGAERAAQKAR